Protein AF-A0A2A5AD48-F1 (afdb_monomer_lite)

pLDDT: mean 94.14, std 8.79, range [55.38, 98.75]

Sequence (68 aa):
KNNVGLHHLALSIASFEELDALYEVLANTDGVVIEFSPEPLSGGPTKHMMIREPSGNRLEFIHRPARP

InterPro domains:
  IPR004360 Glyoxalase/fosfomycin resistance/dioxygenase domain [PF00903] (5-61)
  IPR029068 Glyoxalase/Bleomycin resistance protein/Dihydroxybiphenyl dioxygenase [G3DSA:3.10.180.10] (1-67)
  IPR029068 Glyoxalase/Bleomycin resistance protein/Dihydroxybiphenyl dioxygenase [SSF54593] (3-66)
  IPR037523 Vicinal oxygen chelate (VOC), core domain [PS51819] (1-64)

Organism: NCBI:txid2030880

Radius of gyration: 12.89 Å; chains: 1; bounding box: 32×23×37 Å

Secondary structure (DSSP, 8-state):
----S---EEEE-S-HHHHHHHHHHHHTSTT-EEEEEEEE-TTSS-EEEEEE-TT--EEEEEE-PPP-

Structure (mmCIF, N/CA/C/O backbone):
data_AF-A0A2A5AD48-F1
#
_entry.id   AF-A0A2A5AD48-F1
#
loop_
_atom_site.group_PDB
_atom_site.id
_atom_site.type_symbol
_atom_site.label_atom_id
_atom_site.label_alt_id
_atom_site.label_comp_id
_atom_site.label_asym_id
_at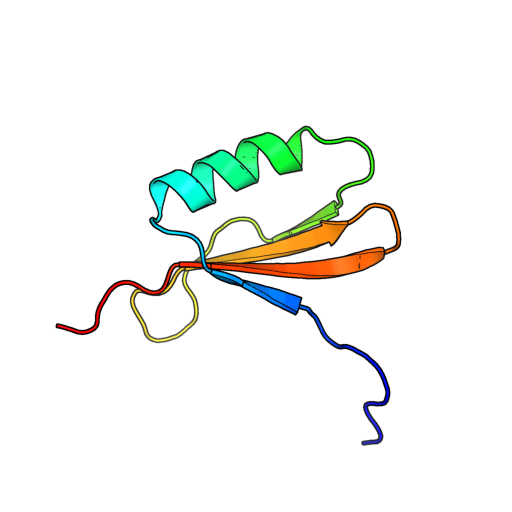om_site.label_entity_id
_atom_site.label_seq_id
_atom_site.pdbx_PDB_ins_code
_atom_site.Cartn_x
_atom_site.Cartn_y
_atom_site.Cartn_z
_atom_site.occupancy
_atom_site.B_iso_or_equiv
_atom_site.auth_seq_id
_atom_site.auth_comp_id
_atom_site.auth_asym_id
_atom_site.auth_atom_id
_atom_site.pdbx_PDB_model_num
ATOM 1 N N . LYS A 1 1 ? 11.611 -11.616 21.605 1.00 55.38 1 LYS A N 1
ATOM 2 C CA . LYS A 1 1 ? 10.698 -10.702 20.875 1.00 55.38 1 LYS A CA 1
ATOM 3 C C . LYS A 1 1 ? 9.590 -11.578 20.294 1.00 55.38 1 LYS A C 1
ATOM 5 O O . LYS A 1 1 ? 9.877 -12.320 19.367 1.00 55.38 1 LYS A O 1
ATOM 10 N N . ASN A 1 2 ? 8.397 -11.596 20.898 1.00 75.75 2 ASN A N 1
ATOM 11 C CA . ASN A 1 2 ? 7.284 -12.449 20.456 1.00 75.75 2 ASN A CA 1
ATOM 12 C C . ASN A 1 2 ? 6.348 -11.606 19.589 1.00 75.75 2 ASN A C 1
ATOM 14 O O . ASN A 1 2 ? 5.353 -11.079 20.076 1.00 75.75 2 ASN A O 1
ATOM 18 N N . ASN A 1 3 ? 6.720 -11.413 18.325 1.00 82.88 3 ASN A N 1
ATOM 19 C CA . ASN A 1 3 ? 5.877 -10.701 17.369 1.00 82.88 3 ASN A CA 1
ATOM 20 C C . ASN A 1 3 ? 4.775 -11.662 16.902 1.00 82.88 3 ASN A C 1
ATOM 22 O O . ASN A 1 3 ? 4.956 -12.384 15.924 1.00 82.88 3 ASN A O 1
ATOM 26 N N . VAL A 1 4 ? 3.676 -11.720 17.651 1.00 87.38 4 VAL A N 1
ATOM 27 C CA . VAL A 1 4 ? 2.505 -12.541 17.324 1.00 87.38 4 VAL A CA 1
ATOM 28 C C . VAL A 1 4 ? 1.463 -11.651 16.647 1.00 87.38 4 VAL A C 1
ATOM 30 O O . VAL A 1 4 ? 1.057 -10.646 17.224 1.00 87.38 4 VAL A O 1
ATOM 33 N N . GLY A 1 5 ? 1.045 -12.017 15.433 1.00 90.94 5 GLY A N 1
ATOM 34 C CA . GLY A 1 5 ? 0.050 -11.287 14.636 1.00 90.94 5 GLY A CA 1
ATOM 35 C C . GLY A 1 5 ? 0.510 -11.003 13.201 1.00 90.94 5 GLY A C 1
ATOM 36 O O . GLY A 1 5 ? 1.682 -11.174 12.865 1.00 90.94 5 GLY A O 1
ATOM 37 N N . LEU A 1 6 ? -0.423 -10.571 12.347 1.00 94.12 6 LEU A N 1
ATOM 38 C CA . LEU A 1 6 ? -0.122 -10.142 10.980 1.00 94.12 6 LEU A CA 1
ATOM 39 C C . LEU A 1 6 ? 0.495 -8.739 11.002 1.00 94.12 6 LEU A C 1
ATOM 41 O O . LEU A 1 6 ? -0.110 -7.798 11.508 1.00 94.12 6 LEU A O 1
ATOM 45 N N . HIS A 1 7 ? 1.696 -8.596 10.442 1.00 95.31 7 HIS A N 1
ATOM 46 C CA . HIS A 1 7 ? 2.390 -7.308 10.395 1.00 95.31 7 HIS A CA 1
ATOM 47 C C . HIS A 1 7 ? 1.871 -6.394 9.271 1.00 95.31 7 HIS A C 1
ATOM 49 O O . HIS A 1 7 ? 1.645 -5.209 9.506 1.00 95.31 7 HIS A O 1
ATOM 55 N N . HIS A 1 8 ? 1.687 -6.937 8.067 1.00 97.31 8 HIS A N 1
ATOM 56 C CA . HIS A 1 8 ? 0.945 -6.339 6.952 1.00 97.31 8 HIS A CA 1
ATOM 57 C C . HIS A 1 8 ? 0.730 -7.389 5.853 1.00 97.31 8 HIS A C 1
ATOM 59 O O . HIS A 1 8 ? 1.404 -8.423 5.841 1.00 97.31 8 HIS A O 1
ATOM 65 N N . LEU A 1 9 ? -0.172 -7.099 4.916 1.00 97.62 9 LEU A N 1
ATOM 66 C CA . LEU A 1 9 ? -0.305 -7.807 3.639 1.00 97.62 9 LEU A CA 1
ATOM 67 C C . LEU A 1 9 ? 0.215 -6.910 2.509 1.00 97.62 9 LEU A C 1
ATOM 69 O O . LEU A 1 9 ? -0.207 -5.763 2.408 1.00 97.62 9 LEU A O 1
ATOM 73 N N . ALA A 1 10 ? 1.101 -7.436 1.662 1.00 97.88 10 ALA A N 1
ATOM 74 C CA . ALA A 1 10 ? 1.651 -6.709 0.519 1.00 97.88 10 ALA A CA 1
ATOM 75 C C . 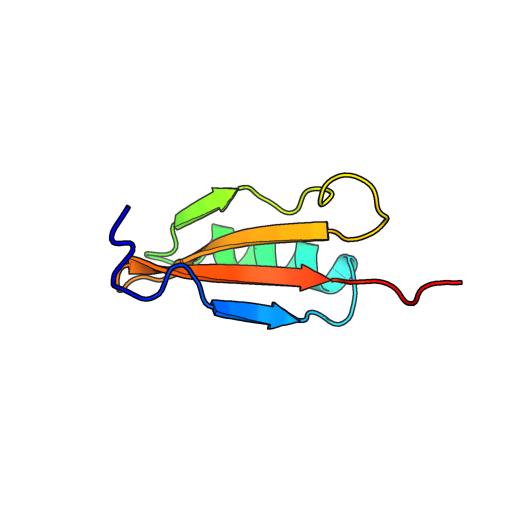ALA A 1 10 ? 1.007 -7.160 -0.800 1.00 97.88 10 ALA A C 1
ATOM 77 O O . ALA A 1 10 ? 0.964 -8.357 -1.096 1.00 97.88 10 ALA A O 1
ATOM 78 N N . LEU A 1 11 ? 0.554 -6.204 -1.610 1.00 98.00 11 LEU A N 1
ATOM 79 C CA . LEU A 1 11 ? -0.040 -6.418 -2.928 1.00 98.00 11 LEU A CA 1
ATOM 80 C C . LEU A 1 11 ? 0.850 -5.793 -4.005 1.00 98.00 11 LEU A C 1
ATOM 82 O O . LEU A 1 11 ? 1.309 -4.658 -3.879 1.00 98.00 11 LEU A O 1
ATOM 86 N N . SER A 1 12 ? 1.120 -6.556 -5.066 1.00 97.56 12 SER A N 1
ATOM 87 C CA . SER A 1 12 ? 1.953 -6.077 -6.173 1.00 97.56 12 SER A CA 1
ATOM 88 C C . SER A 1 12 ? 1.128 -5.240 -7.146 1.00 97.56 12 SER A C 1
ATOM 90 O O . SER A 1 12 ? 0.023 -5.638 -7.504 1.00 97.56 12 SER A O 1
ATOM 92 N N . ILE A 1 13 ? 1.690 -4.117 -7.585 1.00 97.81 13 ILE A N 1
ATOM 93 C CA . ILE A 1 13 ? 1.100 -3.201 -8.571 1.00 97.81 13 ILE A CA 1
ATOM 94 C C . ILE A 1 13 ? 1.879 -3.294 -9.888 1.00 97.81 13 ILE A C 1
ATOM 96 O O . ILE A 1 13 ? 3.081 -3.591 -9.868 1.00 97.81 13 ILE A O 1
ATOM 100 N N . ALA A 1 14 ? 1.222 -3.085 -11.034 1.00 96.38 14 ALA A N 1
ATOM 101 C CA . ALA A 1 14 ? 1.829 -3.370 -12.332 1.00 96.38 14 ALA A CA 1
ATOM 102 C C . ALA A 1 14 ? 2.829 -2.300 -12.789 1.00 96.38 14 ALA A C 1
ATOM 104 O O . ALA A 1 14 ? 3.759 -2.641 -13.519 1.00 96.38 14 ALA A O 1
ATOM 105 N N . SER A 1 15 ? 2.690 -1.047 -12.342 1.00 97.12 15 SER A N 1
ATOM 106 C CA . SER A 1 15 ? 3.622 0.039 -12.674 1.00 97.12 15 SER A CA 1
ATOM 107 C C . SER A 1 15 ? 3.714 1.116 -11.584 1.00 97.12 15 SER A C 1
ATOM 109 O O . SER A 1 15 ? 2.991 1.076 -10.586 1.00 97.12 15 SER A O 1
ATOM 111 N N . PHE A 1 16 ? 4.617 2.089 -11.754 1.00 97.19 16 PHE A N 1
ATOM 112 C CA . PHE A 1 16 ? 4.679 3.252 -10.860 1.00 97.19 16 PHE A CA 1
ATOM 113 C C . PHE A 1 16 ? 3.470 4.172 -11.034 1.00 97.19 16 PHE A C 1
ATOM 115 O O . PHE A 1 16 ? 2.957 4.686 -10.050 1.00 97.19 16 PHE A O 1
ATOM 122 N N . GLU A 1 17 ? 2.988 4.331 -12.263 1.00 98.00 17 GLU A N 1
ATOM 123 C CA . GLU A 1 17 ? 1.833 5.167 -12.586 1.00 98.00 17 GLU A CA 1
ATOM 124 C C . GLU A 1 17 ? 0.560 4.621 -11.933 1.00 98.00 17 GLU A C 1
ATOM 126 O O . GLU A 1 17 ? -0.226 5.387 -11.384 1.00 98.00 17 GLU A O 1
ATOM 131 N N . GLU A 1 18 ? 0.370 3.298 -11.935 1.00 98.31 18 GLU A N 1
ATOM 132 C CA . GLU A 1 18 ? -0.747 2.671 -11.221 1.00 98.31 18 GLU A CA 1
ATOM 133 C C . GLU A 1 18 ? -0.622 2.812 -9.701 1.00 98.31 18 GLU A C 1
ATOM 135 O O . GLU A 1 18 ? -1.633 2.957 -9.017 1.00 98.31 18 GLU A O 1
ATOM 140 N N . LEU A 1 19 ? 0.602 2.782 -9.163 1.00 98.38 19 LEU A N 1
ATOM 141 C CA . LEU A 1 19 ? 0.841 2.980 -7.734 1.00 98.38 19 LEU A CA 1
ATOM 142 C C . LEU A 1 19 ? 0.489 4.414 -7.312 1.00 98.38 19 LEU A C 1
ATOM 144 O O . LEU A 1 19 ? -0.188 4.601 -6.301 1.00 98.38 19 LEU A O 1
ATOM 148 N N . ASP A 1 20 ? 0.896 5.403 -8.108 1.00 98.06 20 ASP A N 1
ATOM 149 C CA . ASP A 1 20 ? 0.587 6.816 -7.878 1.00 98.06 20 ASP A CA 1
ATOM 150 C C . ASP A 1 20 ? -0.921 7.088 -8.061 1.00 98.06 20 ASP A C 1
ATOM 152 O O . ASP A 1 20 ? -1.539 7.759 -7.238 1.00 98.06 20 ASP A O 1
ATOM 156 N N . ALA A 1 21 ? -1.563 6.488 -9.070 1.00 98.44 21 ALA A N 1
ATOM 157 C CA . ALA A 1 21 ? -3.012 6.593 -9.257 1.00 98.44 21 ALA A CA 1
ATOM 158 C C . ALA A 1 21 ? -3.803 5.954 -8.101 1.00 98.44 21 ALA A C 1
ATOM 160 O O . ALA A 1 21 ? -4.804 6.512 -7.646 1.00 98.44 21 ALA A O 1
ATOM 161 N N . LEU A 1 22 ? -3.355 4.797 -7.601 1.00 98.44 22 LEU A N 1
ATOM 162 C CA . LEU A 1 22 ? -3.974 4.144 -6.449 1.00 98.44 22 LEU A CA 1
ATOM 163 C C . LEU A 1 22 ? -3.842 5.000 -5.186 1.00 98.44 22 LEU A C 1
ATOM 165 O O . LEU A 1 22 ? -4.789 5.075 -4.405 1.00 98.44 22 LEU A O 1
ATOM 169 N N . TYR A 1 23 ? -2.698 5.659 -4.995 1.00 98.50 23 TYR A N 1
ATOM 170 C CA . TYR A 1 23 ? -2.501 6.596 -3.894 1.00 98.50 23 TYR A CA 1
ATOM 171 C C . TYR A 1 23 ? -3.541 7.724 -3.913 1.00 98.50 23 TYR A C 1
ATOM 173 O O . TYR A 1 23 ? -4.187 7.954 -2.892 1.00 98.50 23 TYR A O 1
ATOM 181 N N . GLU A 1 24 ? -3.771 8.363 -5.064 1.00 98.38 24 GLU A N 1
ATOM 182 C CA . GLU A 1 24 ? -4.762 9.444 -5.190 1.00 98.38 24 GLU A CA 1
ATOM 183 C C . GLU A 1 24 ? -6.182 8.976 -4.841 1.00 98.38 24 GLU A C 1
ATOM 185 O O . GLU A 1 24 ? -6.928 9.675 -4.151 1.00 98.38 24 GLU A O 1
ATOM 190 N N . VAL A 1 25 ? -6.561 7.764 -5.260 1.00 98.44 25 VAL A N 1
ATOM 191 C CA . VAL A 1 25 ? -7.860 7.176 -4.897 1.00 98.44 25 VAL A CA 1
ATOM 192 C C . VAL A 1 25 ? -7.947 6.943 -3.387 1.00 98.44 25 VAL A C 1
ATOM 194 O O . VAL A 1 25 ? -8.922 7.346 -2.750 1.00 98.44 25 VAL A O 1
ATOM 197 N N . LEU A 1 26 ? -6.926 6.320 -2.795 1.00 98.12 26 LEU A N 1
ATOM 198 C CA . LEU A 1 26 ? -6.912 5.977 -1.371 1.00 98.12 26 LEU A CA 1
ATOM 199 C C . LEU A 1 26 ? -6.848 7.211 -0.466 1.00 98.12 26 LEU A C 1
ATOM 201 O O . LEU A 1 26 ? -7.482 7.211 0.586 1.00 98.12 26 LEU A O 1
ATOM 205 N N . ALA A 1 27 ? -6.156 8.273 -0.883 1.00 97.69 27 ALA A N 1
ATOM 206 C CA . ALA A 1 27 ? -6.100 9.544 -0.162 1.00 97.69 27 ALA A CA 1
ATOM 207 C C . ALA A 1 27 ? -7.474 10.233 -0.058 1.00 97.69 27 ALA A C 1
ATOM 209 O O . ALA A 1 27 ? -7.696 11.022 0.857 1.00 97.69 27 ALA A O 1
ATOM 210 N N . ASN A 1 28 ? -8.398 9.909 -0.969 1.00 98.00 28 ASN A N 1
ATOM 211 C CA . ASN A 1 28 ? -9.764 10.432 -1.007 1.00 98.00 28 ASN A CA 1
ATOM 212 C C . ASN A 1 28 ? -10.821 9.390 -0.587 1.00 98.00 28 ASN A C 1
ATOM 214 O O . ASN A 1 28 ? -12.013 9.603 -0.805 1.00 98.00 28 ASN A O 1
ATOM 218 N N . THR A 1 29 ? -10.408 8.253 -0.018 1.00 98.19 29 THR A N 1
ATOM 219 C CA . THR A 1 29 ? -11.325 7.190 0.417 1.00 98.19 29 THR A CA 1
ATOM 220 C C . THR A 1 29 ? -11.595 7.291 1.917 1.00 98.19 29 THR A C 1
ATOM 222 O O . THR A 1 29 ? -10.675 7.214 2.732 1.00 98.19 29 THR A O 1
ATOM 225 N N . ASP A 1 30 ? -12.869 7.401 2.295 1.00 98.19 30 ASP A N 1
ATOM 226 C CA . ASP A 1 30 ? -13.281 7.508 3.696 1.00 98.19 30 ASP A CA 1
ATOM 227 C C . ASP A 1 30 ? -12.774 6.335 4.550 1.00 98.19 30 ASP A C 1
ATOM 229 O O . ASP A 1 30 ? -12.931 5.159 4.213 1.00 98.19 30 ASP A O 1
ATOM 233 N N . GLY A 1 31 ? -12.178 6.666 5.697 1.00 97.62 31 GLY A N 1
ATOM 234 C CA . GLY A 1 31 ? -11.682 5.689 6.669 1.00 97.62 31 GLY A CA 1
ATOM 235 C C . GLY A 1 31 ? -10.335 5.049 6.320 1.00 97.62 31 GLY A C 1
ATOM 236 O O . GLY A 1 31 ? -9.797 4.315 7.148 1.00 97.62 31 GLY A O 1
ATOM 237 N N . VAL A 1 32 ? -9.758 5.336 5.150 1.00 98.50 32 VAL A N 1
ATOM 238 C CA . VAL A 1 32 ? -8.381 4.940 4.832 1.00 98.50 32 VAL A CA 1
ATOM 239 C C . VAL A 1 32 ? -7.404 5.922 5.477 1.00 98.50 32 VAL A C 1
ATOM 241 O O . VAL A 1 32 ? -7.560 7.137 5.381 1.00 98.50 32 VAL A O 1
ATOM 244 N N . VAL A 1 33 ? -6.363 5.394 6.124 1.00 98.56 33 VAL A N 1
ATOM 245 C CA . VAL A 1 33 ? -5.257 6.199 6.661 1.00 98.56 33 VAL A CA 1
ATOM 246 C C . VAL A 1 33 ? -3.998 5.896 5.867 1.00 98.56 33 VAL A C 1
ATOM 248 O O . VAL A 1 33 ? -3.504 4.770 5.900 1.00 98.56 33 VAL A O 1
ATOM 251 N N . ILE A 1 34 ? -3.448 6.899 5.188 1.00 98.50 34 ILE A N 1
ATOM 252 C CA . ILE A 1 34 ? -2.131 6.792 4.556 1.00 98.50 34 ILE A CA 1
ATOM 253 C C . ILE A 1 34 ? -1.058 6.863 5.652 1.00 98.50 34 ILE A C 1
ATOM 255 O O . ILE A 1 34 ? -0.954 7.873 6.345 1.00 98.50 34 ILE A O 1
ATOM 259 N N . GLU A 1 35 ? -0.256 5.807 5.822 1.00 98.31 35 GLU A N 1
ATOM 260 C CA . GLU A 1 35 ? 0.916 5.855 6.711 1.00 98.31 35 GLU A CA 1
ATOM 261 C C . GLU A 1 35 ? 2.093 6.563 6.031 1.00 98.31 35 GLU A C 1
ATOM 263 O O . GLU A 1 35 ? 2.776 7.364 6.666 1.00 98.31 35 GLU A O 1
ATOM 268 N N . PHE A 1 36 ? 2.311 6.281 4.743 1.00 98.25 36 PHE A N 1
ATOM 269 C CA . PHE A 1 36 ? 3.205 7.037 3.868 1.00 98.25 36 PHE A CA 1
ATOM 270 C C . PHE A 1 36 ? 2.788 6.875 2.401 1.00 98.25 36 PHE A C 1
ATOM 272 O O . PHE A 1 36 ? 2.273 5.826 2.001 1.00 98.25 36 PHE A O 1
ATOM 279 N N . SER A 1 37 ? 2.994 7.932 1.615 1.00 97.94 37 SER A N 1
ATOM 280 C CA . SER A 1 37 ? 2.751 7.970 0.168 1.00 97.94 37 SER A CA 1
ATOM 281 C C . SER A 1 37 ? 3.780 7.129 -0.600 1.00 97.94 37 SER A C 1
ATOM 283 O O . SER A 1 37 ? 4.797 6.761 -0.018 1.00 97.94 37 SER A O 1
ATOM 285 N N . PRO A 1 38 ? 3.585 6.853 -1.903 1.00 98.06 38 PRO A N 1
ATOM 286 C CA . PRO A 1 38 ? 4.571 6.137 -2.706 1.00 98.06 38 PRO A CA 1
ATOM 287 C C . PRO A 1 38 ? 5.987 6.720 -2.583 1.00 98.06 38 PRO A C 1
ATOM 289 O O . PRO A 1 38 ? 6.244 7.859 -2.971 1.00 98.06 38 PRO A O 1
ATOM 292 N N . GLU A 1 39 ? 6.921 5.924 -2.068 1.00 97.06 39 GLU A N 1
ATOM 293 C CA . GLU A 1 39 ? 8.326 6.302 -1.912 1.00 97.06 39 GLU A CA 1
ATOM 294 C C . GLU A 1 39 ? 9.275 5.157 -2.309 1.00 97.06 39 GLU A C 1
ATOM 296 O O . GLU A 1 39 ? 8.857 3.993 -2.379 1.00 97.06 39 GLU A O 1
ATOM 301 N N . PRO A 1 40 ? 10.550 5.450 -2.635 1.00 95.62 40 PRO A N 1
ATOM 302 C CA . PRO A 1 40 ? 11.527 4.419 -2.967 1.00 95.62 40 PRO A CA 1
ATOM 303 C C . PRO A 1 40 ? 11.799 3.477 -1.790 1.00 95.62 40 PRO A C 1
ATOM 305 O O . PRO A 1 40 ? 12.183 3.904 -0.702 1.00 95.62 40 PRO A O 1
ATOM 308 N N . LEU A 1 41 ? 11.704 2.173 -2.041 1.00 93.06 41 LEU A N 1
ATOM 309 C CA . LEU A 1 41 ? 12.146 1.152 -1.103 1.00 93.06 41 LEU A CA 1
ATOM 310 C C . LEU A 1 41 ? 13.680 1.079 -1.138 1.00 93.06 41 LEU A C 1
ATOM 312 O O . LEU A 1 41 ? 14.277 0.856 -2.193 1.00 93.06 41 LEU A O 1
ATOM 316 N N . SER A 1 42 ? 14.306 1.262 0.026 1.00 87.25 42 SER A N 1
ATOM 317 C CA . SER A 1 42 ? 15.761 1.372 0.206 1.00 87.25 42 SER A CA 1
ATOM 318 C C . SER A 1 42 ? 16.604 0.456 -0.699 1.00 87.25 42 SER A C 1
ATOM 320 O O . SER A 1 42 ? 16.421 -0.762 -0.729 1.00 87.25 42 SER A O 1
ATOM 322 N N . GLY A 1 43 ? 17.583 1.054 -1.391 1.00 76.81 43 GLY A N 1
ATOM 323 C CA . GLY A 1 43 ? 18.643 0.337 -2.107 1.00 76.81 43 GLY A CA 1
ATOM 324 C C . GLY A 1 43 ? 18.268 -0.243 -3.475 1.00 76.81 43 GLY A C 1
ATOM 325 O O . GLY A 1 43 ? 19.067 -0.990 -4.039 1.00 76.81 43 GLY A O 1
ATOM 326 N N . GLY A 1 44 ? 17.097 0.079 -4.036 1.00 84.00 44 GLY A N 1
ATOM 327 C CA . GLY A 1 44 ? 16.699 -0.413 -5.356 1.00 84.00 44 GLY A CA 1
ATOM 328 C C . GLY A 1 44 ? 15.657 0.454 -6.068 1.00 84.00 44 GLY A C 1
ATOM 329 O O . GLY A 1 44 ? 15.205 1.456 -5.525 1.00 84.00 44 GLY A O 1
ATOM 330 N N . PRO A 1 45 ? 15.255 0.065 -7.291 1.00 91.50 45 PRO A N 1
ATOM 331 C CA . PRO A 1 45 ? 14.288 0.814 -8.097 1.00 91.50 45 PRO A CA 1
ATOM 332 C C . PRO A 1 45 ? 12.831 0.611 -7.648 1.00 91.50 45 PRO A C 1
ATOM 334 O O . PRO A 1 45 ? 11.921 1.168 -8.243 1.00 91.50 45 PRO A O 1
ATOM 337 N N . THR A 1 46 ? 12.587 -0.219 -6.635 1.00 95.69 46 THR A N 1
ATOM 338 C CA . THR A 1 46 ? 11.244 -0.528 -6.127 1.00 95.69 46 THR A CA 1
ATOM 339 C C . THR A 1 46 ? 10.622 0.699 -5.461 1.00 95.69 46 THR A C 1
ATOM 341 O O . THR A 1 46 ? 11.310 1.402 -4.725 1.00 95.69 46 THR A O 1
ATOM 344 N N . LYS A 1 47 ? 9.315 0.914 -5.642 1.00 97.38 47 LYS A N 1
ATOM 345 C CA . LYS A 1 47 ? 8.529 1.874 -4.849 1.00 97.38 47 LYS A CA 1
ATOM 346 C C . LYS A 1 47 ? 7.416 1.165 -4.097 1.00 97.38 47 LYS A C 1
ATOM 348 O O . LYS A 1 47 ? 6.884 0.165 -4.584 1.00 97.38 47 LYS A O 1
ATOM 353 N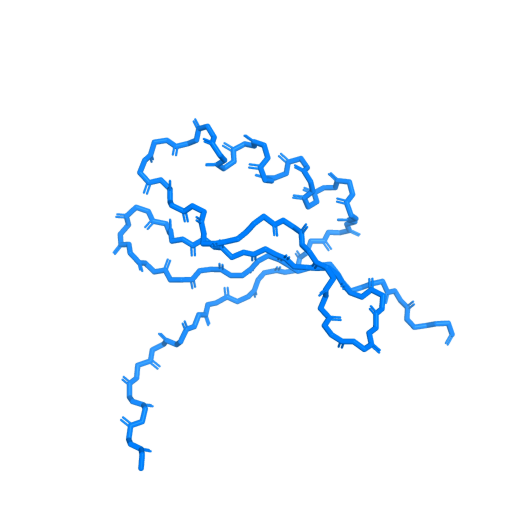 N . HIS A 1 48 ? 7.049 1.706 -2.944 1.00 98.25 48 HIS A N 1
ATOM 354 C CA . HIS A 1 48 ? 5.919 1.219 -2.168 1.00 98.25 48 HIS A CA 1
ATOM 355 C C . HIS A 1 48 ? 5.191 2.338 -1.431 1.00 98.25 48 HIS A C 1
ATOM 357 O O . HIS A 1 48 ? 5.747 3.411 -1.220 1.00 98.25 48 HIS A O 1
ATOM 363 N N . MET A 1 49 ? 3.959 2.065 -1.025 1.00 98.38 49 MET A N 1
ATOM 364 C CA . MET A 1 49 ? 3.207 2.879 -0.076 1.0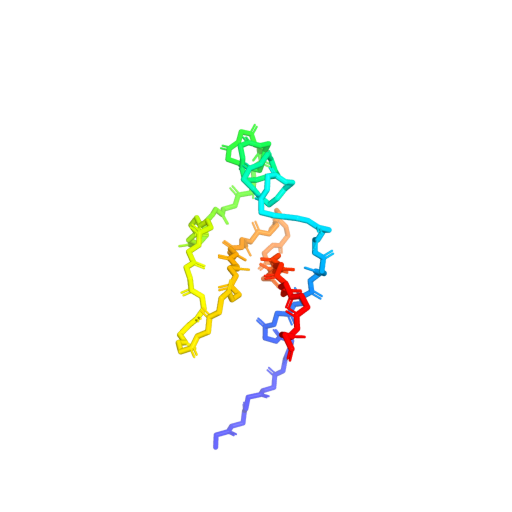0 98.38 49 MET A CA 1
ATOM 365 C C . MET A 1 49 ? 2.560 1.988 0.975 1.00 98.38 49 MET A C 1
ATOM 367 O O . MET A 1 49 ? 2.428 0.7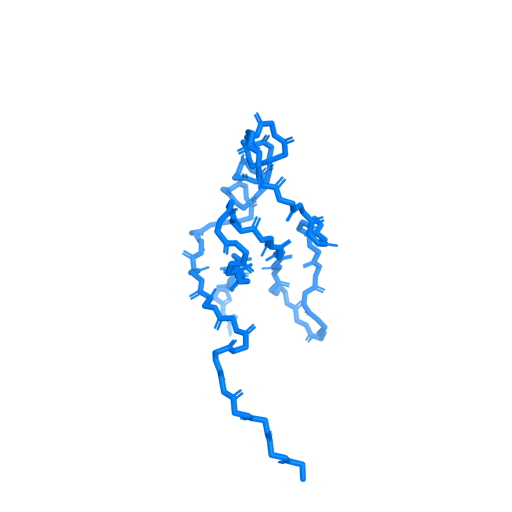73 0.783 1.00 98.38 49 MET A O 1
ATOM 371 N N . MET A 1 50 ? 2.106 2.599 2.061 1.00 98.56 50 MET A N 1
ATOM 372 C CA . MET A 1 50 ? 1.507 1.884 3.179 1.00 98.56 50 MET A CA 1
ATOM 373 C C . MET A 1 50 ? 0.258 2.599 3.655 1.00 98.56 50 MET A C 1
ATOM 375 O O . MET A 1 50 ? 0.259 3.816 3.851 1.00 98.56 50 MET A O 1
ATOM 379 N N . ILE A 1 51 ? -0.790 1.821 3.896 1.00 98.75 51 ILE A N 1
ATOM 380 C CA . ILE A 1 51 ? -2.044 2.326 4.439 1.00 98.75 51 ILE A CA 1
ATOM 381 C C . ILE A 1 51 ? -2.530 1.477 5.611 1.00 98.75 51 ILE A C 1
ATOM 383 O O . ILE A 1 51 ? -2.094 0.337 5.818 1.00 98.75 51 ILE A O 1
ATOM 387 N N . ARG A 1 52 ? -3.522 2.014 6.317 1.00 98.56 52 ARG A N 1
ATOM 388 C CA . ARG A 1 52 ? -4.496 1.240 7.080 1.00 98.56 52 ARG A CA 1
ATOM 389 C C . ARG A 1 52 ? -5.846 1.322 6.391 1.00 98.56 52 ARG A C 1
ATOM 391 O O . ARG A 1 52 ? -6.328 2.420 6.121 1.00 98.56 52 ARG A O 1
ATOM 398 N N . GLU A 1 53 ? -6.433 0.165 6.105 1.00 97.50 53 GLU A N 1
ATOM 399 C CA . GLU A 1 53 ? -7.828 0.097 5.658 1.00 97.50 53 GLU A CA 1
ATOM 400 C C . GLU A 1 53 ? -8.790 0.370 6.834 1.00 97.50 53 GLU A C 1
ATOM 402 O O . GLU A 1 53 ? -8.339 0.333 7.983 1.00 97.50 53 GLU A O 1
ATOM 407 N N . PRO A 1 54 ? -10.087 0.650 6.596 1.00 97.94 54 PRO A N 1
ATOM 408 C CA . PRO A 1 54 ? -11.017 1.115 7.633 1.00 97.94 54 PRO A CA 1
ATOM 409 C C . PRO A 1 54 ? -11.138 0.233 8.887 1.00 97.94 54 PRO A C 1
ATOM 411 O O . PRO A 1 54 ? -11.425 0.738 9.971 1.00 97.94 54 PRO A O 1
ATOM 414 N N . SER A 1 55 ? -10.895 -1.073 8.773 1.00 97.38 55 SER A N 1
ATOM 415 C CA . SER A 1 55 ? -10.897 -2.023 9.899 1.00 97.38 55 SER A CA 1
ATOM 416 C C . SER A 1 55 ? -9.554 -2.082 10.647 1.00 97.38 55 SER A C 1
ATOM 418 O O . SER A 1 55 ? -9.423 -2.800 11.640 1.00 97.38 55 SER A O 1
ATOM 420 N N . GLY A 1 56 ? -8.556 -1.313 10.206 1.00 96.50 56 GLY A N 1
ATOM 421 C CA . GLY A 1 56 ? -7.262 -1.116 10.855 1.00 96.50 56 GLY A CA 1
ATOM 422 C C . GLY A 1 56 ? -6.130 -2.025 10.369 1.00 96.50 56 GLY A C 1
ATOM 423 O O . GLY A 1 56 ? -4.998 -1.871 10.854 1.00 96.50 56 GLY A O 1
ATOM 424 N N . ASN A 1 57 ? -6.380 -2.945 9.426 1.00 97.56 57 ASN A N 1
ATOM 425 C CA . ASN A 1 57 ? -5.330 -3.804 8.875 1.00 97.56 57 ASN A CA 1
ATOM 426 C C . ASN A 1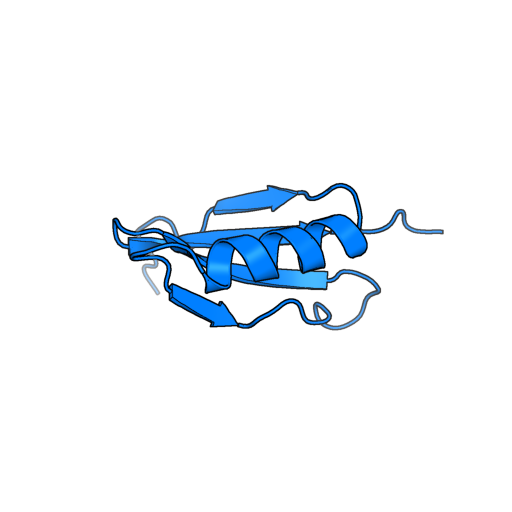 57 ? -4.316 -2.982 8.079 1.00 97.56 57 ASN A C 1
ATOM 428 O O . ASN A 1 57 ? -4.670 -2.056 7.351 1.00 97.56 57 ASN A O 1
ATOM 432 N N . ARG A 1 58 ? -3.038 -3.350 8.199 1.00 98.31 58 ARG A N 1
ATOM 433 C CA . ARG A 1 58 ? -1.945 -2.672 7.503 1.00 98.31 58 ARG A CA 1
ATOM 434 C C . ARG A 1 58 ? -1.715 -3.320 6.142 1.00 98.31 58 ARG A C 1
ATOM 436 O O . ARG A 1 58 ? -1.464 -4.526 6.072 1.00 98.31 58 ARG A O 1
ATOM 443 N N . LEU A 1 59 ? -1.791 -2.525 5.083 1.00 98.56 59 LEU A N 1
ATOM 444 C CA . LEU A 1 59 ? -1.587 -2.974 3.708 1.00 98.56 59 LEU A CA 1
ATOM 445 C C . LEU A 1 59 ? -0.405 -2.227 3.089 1.00 98.56 59 LEU A C 1
ATOM 447 O O . LEU A 1 59 ? -0.256 -1.022 3.291 1.00 98.56 59 LEU A O 1
ATOM 451 N N . GLU A 1 60 ? 0.412 -2.948 2.328 1.00 98.56 60 GLU A N 1
ATOM 452 C CA . GLU A 1 60 ? 1.489 -2.401 1.504 1.00 98.56 60 GLU A CA 1
ATOM 453 C C . GLU A 1 60 ? 1.127 -2.582 0.027 1.00 98.56 60 GLU A C 1
ATOM 455 O O . GLU A 1 60 ? 0.745 -3.673 -0.398 1.00 98.56 60 GLU A O 1
ATOM 460 N N . PHE A 1 61 ? 1.292 -1.531 -0.769 1.00 98.50 61 PHE A N 1
ATOM 461 C CA . PHE A 1 61 ? 1.216 -1.617 -2.226 1.00 98.50 61 PHE A CA 1
ATOM 462 C C . PHE A 1 61 ? 2.598 -1.348 -2.796 1.00 98.50 61 PHE A C 1
ATOM 464 O O . PHE A 1 61 ? 3.221 -0.349 -2.446 1.00 98.50 61 PHE A O 1
ATOM 471 N N . ILE A 1 62 ? 3.095 -2.251 -3.638 1.00 98.06 62 ILE A N 1
ATOM 472 C CA . ILE A 1 62 ? 4.501 -2.262 -4.048 1.00 98.06 62 ILE A CA 1
ATOM 473 C C . ILE A 1 62 ? 4.642 -2.559 -5.539 1.00 98.06 62 ILE A C 1
ATOM 475 O O . ILE A 1 62 ? 4.105 -3.545 -6.042 1.00 98.06 62 ILE A O 1
ATOM 479 N N . HIS A 1 63 ? 5.416 -1.737 -6.246 1.00 97.69 63 HIS A N 1
ATOM 480 C CA . HIS A 1 63 ? 5.836 -2.024 -7.614 1.00 97.69 63 HIS A CA 1
ATOM 481 C C . HIS A 1 63 ? 7.334 -2.330 -7.645 1.00 97.69 63 HIS A C 1
ATOM 483 O O . HIS A 1 63 ? 8.167 -1.497 -7.271 1.00 97.69 63 HIS A O 1
ATOM 489 N N . ARG A 1 64 ? 7.670 -3.543 -8.097 1.00 94.81 64 ARG A N 1
ATOM 490 C CA . ARG A 1 64 ? 9.046 -4.007 -8.305 1.00 94.81 64 ARG A CA 1
ATOM 491 C C . ARG A 1 64 ? 9.298 -4.086 -9.810 1.00 94.81 64 ARG A C 1
ATOM 493 O O . ARG A 1 64 ? 8.821 -5.042 -10.425 1.00 94.81 64 ARG A O 1
ATOM 500 N N . PRO A 1 65 ? 10.025 -3.133 -10.413 1.00 89.56 65 PRO A N 1
ATOM 501 C CA . PRO A 1 65 ? 10.378 -3.250 -11.819 1.00 89.56 65 PRO A CA 1
ATOM 502 C C . PRO A 1 65 ? 11.283 -4.469 -12.025 1.00 89.56 65 PRO A C 1
ATOM 504 O O . PRO A 1 65 ? 12.015 -4.884 -11.117 1.00 89.56 65 PRO A O 1
ATOM 507 N N . ALA A 1 66 ? 11.219 -5.060 -13.219 1.00 82.69 66 ALA A N 1
ATOM 508 C CA . ALA A 1 66 ? 12.074 -6.185 -13.572 1.00 82.69 66 ALA A CA 1
ATOM 509 C C . ALA A 1 66 ? 13.548 -5.809 -13.357 1.00 82.69 66 ALA A C 1
ATOM 511 O O . ALA A 1 66 ? 13.978 -4.702 -13.690 1.00 82.69 66 ALA A O 1
ATOM 512 N N . ARG A 1 67 ? 14.320 -6.728 -12.768 1.00 67.56 67 ARG A N 1
ATOM 513 C CA . ARG A 1 67 ? 15.768 -6.552 -12.660 1.00 67.56 67 ARG A CA 1
ATOM 514 C C . ARG A 1 67 ? 16.338 -6.602 -14.090 1.00 67.56 67 ARG A C 1
ATOM 516 O O . ARG A 1 67 ? 15.918 -7.504 -14.819 1.00 67.56 67 ARG A O 1
ATOM 523 N N . PRO A 1 68 ? 17.202 -5.654 -14.496 1.00 60.03 68 PRO A N 1
ATOM 524 C CA . PRO A 1 68 ? 17.876 -5.734 -15.789 1.00 60.03 68 PRO A CA 1
ATOM 525 C C . PRO A 1 68 ? 18.706 -7.016 -15.915 1.00 60.03 68 PRO A C 1
ATOM 527 O O . PRO A 1 68 ? 19.131 -7.556 -14.862 1.00 60.03 68 PRO A O 1
#

Foldseek 3Di:
DPPPDDPAAEDEDADPVRLQVVQVVQVPDPQKAWPDHWDDDPPDPKTKTWIAHNVGGIYMYIYDPDDD